Protein AF-A0AAV2JF95-F1 (afdb_monomer_lite)

Foldseek 3Di:
DDPPPPPPPDPPVPPDPPVNVVVCVVVVVVVLVVVLVVCCVVVVDPDSVVVSVVVVPDDDPLDDDDFDDDPPPCSVVVLVVCCVVSVHDRDDLVNLLPDPDPLSVVSVVQVVVVHDDDPVSVVVSVVVVCPDVSNPPD

Structure (mmCIF, N/CA/C/O backbone):
data_AF-A0AAV2JF95-F1
#
_entry.id   AF-A0AAV2JF95-F1
#
loop_
_atom_site.group_PDB
_atom_site.id
_atom_site.type_symbol
_atom_site.label_atom_id
_atom_site.label_alt_id
_atom_site.label_comp_id
_atom_site.label_asym_id
_atom_site.label_entity_id
_atom_site.label_seq_id
_atom_site.pdbx_PDB_ins_code
_atom_site.Cartn_x
_atom_site.Cartn_y
_atom_site.Cartn_z
_atom_site.occupancy
_atom_site.B_iso_or_equiv
_atom_site.auth_seq_id
_atom_site.auth_comp_id
_atom_site.auth_asym_id
_atom_site.auth_atom_id
_atom_site.pdbx_PDB_model_num
ATOM 1 N N . MET A 1 1 ? -44.613 27.692 41.463 1.00 44.22 1 MET A N 1
ATOM 2 C CA . MET A 1 1 ? -43.857 28.353 40.380 1.00 44.22 1 MET A CA 1
ATOM 3 C C . MET A 1 1 ? -42.732 29.064 41.104 1.00 44.22 1 MET A C 1
ATOM 5 O O . MET A 1 1 ? -43.044 29.862 41.965 1.00 44.22 1 MET A O 1
ATOM 9 N N . ASP A 1 2 ? -41.488 28.615 41.039 1.00 39.19 2 ASP A N 1
ATOM 10 C CA . ASP A 1 2 ? -40.768 28.383 39.795 1.00 39.19 2 ASP A CA 1
ATOM 11 C C . ASP A 1 2 ? -40.061 27.031 39.712 1.00 39.19 2 ASP A C 1
ATOM 13 O O . ASP A 1 2 ? -39.376 26.572 40.617 1.00 39.19 2 ASP A O 1
ATOM 17 N N . VAL A 1 3 ? -40.255 26.408 38.555 1.00 43.47 3 VAL A N 1
ATOM 18 C CA . VAL A 1 3 ? -39.724 25.108 38.122 1.00 43.47 3 VAL A CA 1
ATOM 19 C C . VAL A 1 3 ? -38.236 25.220 37.723 1.00 43.47 3 VAL A C 1
ATOM 21 O O . VAL A 1 3 ? -37.631 24.263 37.261 1.00 43.47 3 VAL A O 1
ATOM 24 N N . ALA A 1 4 ? -37.604 26.375 37.946 1.00 45.69 4 ALA A N 1
ATOM 25 C CA . ALA A 1 4 ? -36.274 26.703 37.434 1.00 45.69 4 ALA A CA 1
ATOM 26 C C . ALA A 1 4 ? -35.096 26.177 38.282 1.00 45.69 4 ALA A C 1
ATOM 28 O O . ALA A 1 4 ? -33.941 26.376 37.911 1.00 45.69 4 ALA A O 1
ATOM 29 N N . GLU A 1 5 ? -35.355 25.512 39.412 1.00 44.75 5 GLU A N 1
ATOM 30 C CA . GLU A 1 5 ? -34.304 25.150 40.378 1.00 44.75 5 GLU A CA 1
ATOM 31 C C . GLU A 1 5 ? -33.871 23.673 40.330 1.00 44.75 5 GLU A C 1
ATOM 33 O O . GLU A 1 5 ? -33.020 23.255 41.113 1.00 44.75 5 GLU A O 1
ATOM 38 N N . LYS A 1 6 ? -34.415 22.868 39.402 1.00 44.03 6 LYS A N 1
ATOM 39 C CA . LYS A 1 6 ? -34.186 21.409 39.381 1.00 44.03 6 LYS A CA 1
ATOM 40 C C . LYS A 1 6 ? -33.342 20.857 38.227 1.00 44.03 6 LYS A C 1
ATOM 42 O O . LYS A 1 6 ? -33.022 19.678 38.258 1.00 44.03 6 LYS A O 1
ATOM 47 N N . GLU A 1 7 ? -32.910 21.682 37.275 1.00 41.72 7 GLU A N 1
ATOM 48 C CA . GLU A 1 7 ? -32.171 21.223 36.079 1.00 41.72 7 GLU A CA 1
ATOM 49 C C . GLU A 1 7 ? -30.721 21.724 36.015 1.00 41.72 7 GLU A C 1
ATOM 51 O O . GLU A 1 7 ? -30.138 21.904 34.950 1.00 41.72 7 GLU A O 1
ATOM 56 N N . ARG A 1 8 ? -30.083 21.923 37.170 1.00 41.91 8 ARG A N 1
ATOM 57 C CA . ARG A 1 8 ? -28.615 21.879 37.249 1.00 41.91 8 ARG A CA 1
ATOM 58 C C . ARG A 1 8 ? -28.203 20.518 37.771 1.00 41.91 8 ARG A C 1
ATOM 60 O O . ARG A 1 8 ? -27.539 20.396 38.799 1.00 41.91 8 ARG A O 1
ATOM 67 N N . GLU A 1 9 ? -28.656 19.489 37.065 1.00 47.25 9 GLU A N 1
ATOM 68 C CA . GLU A 1 9 ? -28.099 18.159 37.203 1.00 47.25 9 GLU A CA 1
ATOM 69 C C . GLU A 1 9 ? -26.632 18.294 36.817 1.00 47.25 9 GLU A C 1
ATOM 71 O O . GLU A 1 9 ? -26.280 18.602 35.678 1.00 47.25 9 GLU A O 1
ATOM 76 N N . GLN A 1 10 ? -25.799 18.253 37.854 1.00 45.03 10 GLN A N 1
ATOM 77 C CA . GLN A 1 10 ? -24.357 18.348 37.782 1.00 45.03 10 GLN A CA 1
ATOM 78 C C . GLN A 1 10 ? -23.900 17.590 36.545 1.00 45.03 10 GLN A C 1
ATOM 80 O O . GLN A 1 10 ? -24.115 16.380 36.453 1.00 45.03 10 GLN A O 1
ATOM 85 N N . VAL A 1 11 ? -23.239 18.291 35.624 1.00 48.94 11 VAL A N 1
ATOM 86 C CA . VAL A 1 11 ? -22.356 17.657 34.652 1.00 48.94 11 VAL A CA 1
ATOM 87 C C . VAL A 1 11 ? -21.273 16.994 35.496 1.00 48.94 11 VAL A C 1
ATOM 89 O O . VAL A 1 11 ? -20.223 17.573 35.769 1.00 48.94 11 VAL A O 1
ATOM 92 N N . LYS A 1 12 ? -21.576 15.809 36.037 1.00 51.41 12 LYS A N 1
ATOM 93 C CA . LYS A 1 12 ? -20.608 14.933 36.668 1.00 51.41 12 LYS A CA 1
ATOM 94 C C . LYS A 1 12 ? -19.622 14.691 35.555 1.00 51.41 12 LYS A C 1
ATOM 96 O O . LYS A 1 12 ? -19.947 13.992 34.601 1.00 51.41 12 LYS A O 1
ATOM 101 N N . SER A 1 13 ? -18.462 15.341 35.642 1.00 47.25 13 SER A N 1
ATOM 102 C CA . SER A 1 13 ? -17.355 15.047 34.749 1.00 47.25 13 SER A CA 1
ATOM 103 C C . SER A 1 13 ? -17.200 13.536 34.807 1.00 47.25 13 SER A C 1
ATOM 105 O O . SER A 1 13 ? -16.872 13.006 35.875 1.00 47.25 13 SER A O 1
ATOM 107 N N . VAL A 1 14 ? -17.550 12.844 33.726 1.00 64.00 14 VAL A N 1
ATOM 108 C CA . VAL A 1 14 ? -17.408 11.397 33.655 1.00 64.00 14 VAL A CA 1
ATOM 109 C C . VAL A 1 14 ? -15.905 11.171 33.664 1.00 64.00 14 VAL A C 1
ATOM 111 O O . VAL A 1 14 ? -15.232 11.321 32.649 1.00 64.00 14 VAL A O 1
ATOM 114 N N . ARG A 1 15 ? -15.346 10.953 34.857 1.00 70.69 15 ARG A N 1
ATOM 115 C CA . ARG A 1 15 ? -13.934 10.635 35.008 1.00 70.69 15 ARG A CA 1
ATOM 116 C C . ARG A 1 15 ? -13.794 9.203 34.547 1.00 70.69 15 ARG A C 1
ATOM 118 O O . ARG A 1 15 ? -14.281 8.297 35.217 1.00 70.69 15 ARG A O 1
ATOM 125 N N . VAL A 1 16 ? -13.174 9.028 33.390 1.00 76.56 16 VAL A N 1
ATOM 126 C CA . VAL A 1 16 ? -12.798 7.710 32.897 1.00 76.56 16 VAL A CA 1
ATOM 127 C C . VAL A 1 16 ? -11.820 7.116 33.921 1.00 76.56 16 VAL A C 1
ATOM 129 O O . VAL A 1 16 ? -10.798 7.747 34.205 1.00 76.56 16 VAL A O 1
ATOM 132 N N . PRO A 1 17 ? -12.134 5.968 34.546 1.00 86.12 17 PRO A N 1
ATOM 133 C CA . PRO A 1 17 ? -11.197 5.275 35.420 1.00 86.12 17 PRO A CA 1
ATOM 134 C C . PRO A 1 17 ? -9.874 5.002 34.695 1.00 86.12 17 PRO A C 1
ATOM 136 O O . PRO A 1 17 ? -9.877 4.703 33.500 1.00 86.12 17 PRO A O 1
ATOM 139 N N . LEU A 1 18 ? -8.751 5.064 35.419 1.00 80.00 18 LEU A N 1
ATOM 140 C CA . LEU A 1 18 ? -7.408 4.845 34.857 1.00 80.00 18 LEU A CA 1
ATOM 141 C C . LEU A 1 18 ? -7.300 3.515 34.098 1.00 80.00 18 LEU A C 1
ATOM 143 O O . LEU A 1 18 ? -6.675 3.462 33.046 1.00 80.00 18 LEU A O 1
ATOM 147 N N . GLU A 1 19 ? -7.962 2.468 34.591 1.00 86.88 19 GLU A N 1
ATOM 148 C CA . GLU A 1 19 ? -8.012 1.151 33.946 1.00 86.88 19 GLU A CA 1
ATOM 149 C C . GLU A 1 19 ? -8.658 1.200 32.554 1.00 86.88 19 GLU A C 1
ATOM 151 O O . GLU A 1 19 ? -8.148 0.597 31.612 1.00 86.88 19 GLU A O 1
ATOM 156 N N . ILE A 1 20 ? -9.743 1.968 32.398 1.00 86.94 20 ILE A N 1
ATOM 157 C CA . ILE A 1 20 ? -10.430 2.131 31.110 1.00 86.94 20 ILE A CA 1
ATOM 158 C C . ILE A 1 20 ? -9.552 2.929 30.138 1.00 86.94 20 ILE A C 1
ATOM 160 O O . ILE A 1 20 ? -9.486 2.582 28.961 1.00 86.94 20 ILE A O 1
ATOM 164 N N . SER A 1 21 ? -8.836 3.952 30.624 1.00 85.62 21 SER A N 1
ATOM 165 C CA . SER A 1 21 ? -7.875 4.709 29.803 1.00 85.62 21 SER A CA 1
ATOM 166 C C . SER A 1 21 ? -6.725 3.821 29.333 1.00 85.62 21 SER A C 1
ATOM 168 O O . SER A 1 21 ? -6.430 3.775 28.144 1.00 85.62 21 SER A O 1
ATOM 170 N N . ALA A 1 22 ? -6.131 3.044 30.243 1.00 88.69 22 ALA A N 1
ATOM 171 C CA . ALA A 1 22 ? -5.031 2.139 29.923 1.00 88.69 22 ALA A CA 1
ATOM 172 C C . ALA A 1 22 ? -5.448 1.061 28.909 1.00 88.69 22 ALA A C 1
ATOM 174 O O . ALA A 1 22 ? -4.698 0.742 27.984 1.00 88.69 22 ALA A O 1
ATOM 175 N N . TYR A 1 23 ? -6.662 0.517 29.041 1.00 91.81 23 TYR A N 1
ATOM 176 C CA . TYR A 1 23 ? -7.215 -0.409 28.055 1.00 91.81 23 TYR A CA 1
ATOM 177 C C . TYR A 1 23 ? -7.407 0.264 26.688 1.00 91.81 23 TYR A C 1
ATOM 179 O O . TYR A 1 23 ? -6.972 -0.274 25.669 1.00 91.81 23 TYR A O 1
ATOM 187 N N . ALA A 1 24 ? -8.006 1.459 26.665 1.00 90.94 24 ALA A N 1
ATOM 188 C CA . ALA A 1 24 ? -8.249 2.209 25.437 1.00 90.94 24 ALA A CA 1
ATOM 189 C C . ALA A 1 24 ? -6.955 2.584 24.701 1.00 90.94 24 ALA A C 1
ATOM 191 O O . ALA A 1 24 ? -6.911 2.502 23.474 1.00 90.94 24 ALA A O 1
ATOM 192 N N . GLU A 1 25 ? -5.906 2.950 25.437 1.00 87.88 25 GLU A N 1
ATOM 193 C CA . GLU A 1 25 ? -4.580 3.252 24.895 1.00 87.88 25 GLU A CA 1
ATOM 194 C C . GLU A 1 25 ? -3.891 1.991 24.361 1.00 87.88 25 GLU A C 1
ATOM 196 O O . GLU A 1 25 ? -3.489 1.953 23.199 1.00 87.88 25 GLU A O 1
ATOM 201 N N . SER A 1 26 ? -3.812 0.926 25.166 1.00 90.81 26 SER A N 1
ATOM 202 C CA . SER A 1 26 ? -3.127 -0.321 24.779 1.00 90.81 26 SER A CA 1
ATOM 203 C C . SER A 1 26 ? -3.744 -1.013 23.561 1.00 90.81 26 SER A C 1
ATOM 205 O O . SER A 1 26 ? -3.037 -1.698 22.827 1.00 90.81 26 SER A O 1
ATOM 207 N N . HIS A 1 27 ? -5.039 -0.806 23.321 1.00 90.12 27 HIS A N 1
ATOM 208 C CA . HIS A 1 27 ? -5.766 -1.382 22.189 1.00 90.12 27 HIS A CA 1
ATOM 209 C C . HIS A 1 27 ? -6.102 -0.351 21.103 1.00 90.12 27 HIS A C 1
ATOM 211 O O . HIS A 1 27 ? -6.897 -0.647 20.213 1.00 90.12 27 HIS A O 1
ATOM 217 N N . ARG A 1 28 ? -5.518 0.858 21.156 1.00 90.38 28 ARG A N 1
ATOM 218 C CA . ARG A 1 28 ? -5.692 1.914 20.137 1.00 90.38 28 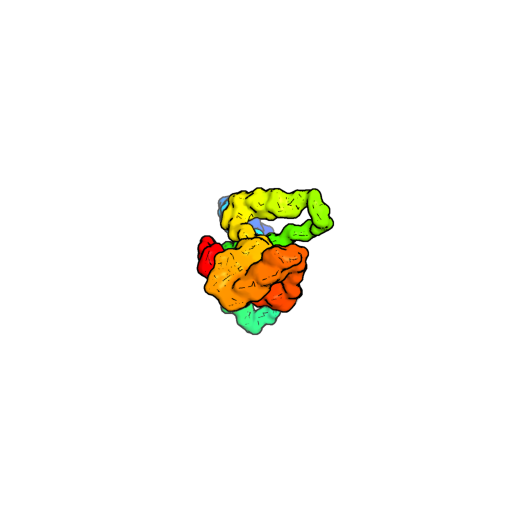ARG A CA 1
ATOM 219 C C . ARG A 1 28 ? -7.157 2.290 19.867 1.00 90.38 28 ARG A C 1
ATOM 221 O O . ARG A 1 28 ? -7.521 2.717 18.771 1.00 90.38 28 ARG A O 1
ATOM 228 N N . ILE A 1 29 ? -8.019 2.157 20.874 1.00 92.38 29 ILE A N 1
ATOM 229 C CA . ILE A 1 29 ? -9.472 2.355 20.749 1.00 92.38 29 ILE A CA 1
ATOM 230 C C . ILE A 1 29 ? -9.795 3.810 20.414 1.00 92.38 29 ILE A C 1
ATOM 232 O O . ILE A 1 29 ? -10.684 4.084 19.609 1.00 92.38 29 ILE A O 1
ATOM 236 N N . VAL A 1 30 ? -9.065 4.757 21.007 1.00 90.62 30 VAL A N 1
ATOM 237 C CA . VAL A 1 30 ? -9.266 6.193 20.755 1.00 90.62 30 VAL A CA 1
ATOM 238 C C . VAL A 1 30 ? -8.940 6.543 19.304 1.00 90.62 30 VAL A C 1
ATOM 240 O O . VAL A 1 30 ? -9.699 7.249 18.648 1.00 90.62 30 VAL A O 1
ATOM 243 N N . GLU A 1 31 ? -7.842 6.012 18.776 1.00 89.94 31 GLU A N 1
ATOM 244 C CA . GLU A 1 31 ? -7.438 6.232 17.385 1.00 89.94 31 GLU A CA 1
ATOM 245 C C . GLU A 1 31 ? -8.446 5.604 16.422 1.00 89.94 31 GLU A C 1
ATOM 247 O O . GLU A 1 31 ? -8.913 6.266 15.498 1.00 89.94 31 GLU A O 1
ATOM 252 N N . LEU A 1 32 ? -8.849 4.356 16.682 1.00 91.38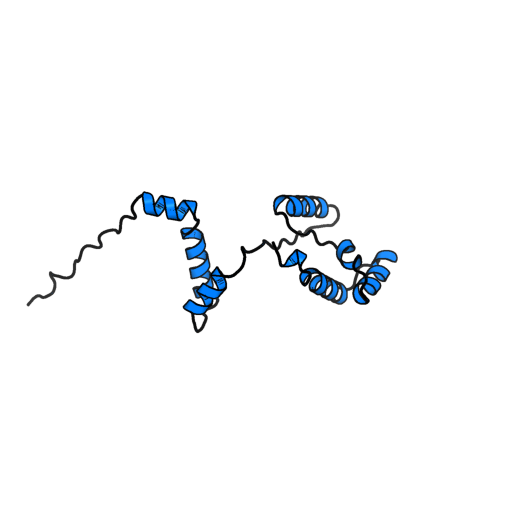 32 LEU A N 1
ATOM 253 C CA . LEU A 1 32 ? -9.848 3.658 15.878 1.00 91.38 32 LEU A CA 1
ATOM 254 C C . LEU A 1 32 ? -11.175 4.424 15.843 1.00 91.38 32 LEU A C 1
ATOM 256 O O . LEU A 1 32 ? -11.719 4.680 14.772 1.00 91.38 32 LEU A O 1
ATOM 260 N N . THR A 1 33 ? -11.689 4.832 17.004 1.00 93.12 33 THR A N 1
ATOM 261 C CA . THR A 1 33 ? -12.951 5.582 17.086 1.00 93.12 33 THR A CA 1
ATOM 262 C C . THR A 1 33 ? -12.865 6.933 16.381 1.00 93.12 33 THR A C 1
ATOM 264 O O . THR A 1 33 ? -13.805 7.303 15.681 1.00 93.12 33 THR A O 1
ATOM 267 N N . GLN A 1 34 ? -11.741 7.648 16.485 1.00 93.88 34 GLN A N 1
ATOM 268 C CA . GLN A 1 34 ? -11.529 8.889 15.737 1.00 93.88 34 GLN A CA 1
ATOM 269 C C . GLN A 1 34 ? -11.557 8.664 14.221 1.00 93.88 34 GLN A C 1
ATOM 271 O O . GLN A 1 34 ? -12.200 9.436 13.511 1.00 93.88 34 GLN A O 1
ATOM 276 N N . GLU A 1 35 ? -10.894 7.622 13.718 1.00 91.50 35 GLU A N 1
ATOM 277 C CA . GLU A 1 35 ? -10.876 7.309 12.284 1.00 91.50 35 GLU A CA 1
ATOM 278 C C . GLU A 1 35 ? -12.259 6.895 11.764 1.00 91.50 35 GLU A C 1
ATOM 280 O O . GLU A 1 35 ? -12.693 7.376 10.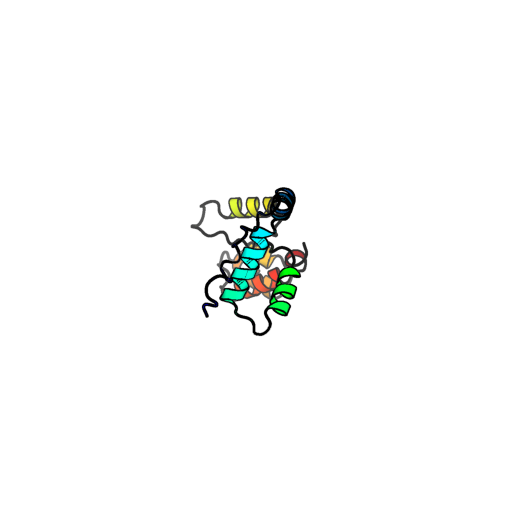715 1.00 91.50 35 GLU A O 1
ATOM 285 N N . LEU A 1 36 ? -12.995 6.086 12.528 1.00 94.12 36 LEU A N 1
ATOM 286 C CA . LEU A 1 36 ? -14.363 5.689 12.189 1.00 94.12 36 LEU A CA 1
ATOM 287 C C . LEU A 1 36 ? -15.314 6.893 12.156 1.00 94.12 36 LEU A C 1
ATOM 289 O O . LEU A 1 36 ? -16.067 7.061 11.198 1.00 94.12 36 LEU A O 1
ATOM 293 N N . VAL A 1 37 ? -15.250 7.770 13.164 1.00 96.25 37 VAL A N 1
ATOM 294 C CA . VAL A 1 37 ? -16.085 8.980 13.219 1.00 96.25 37 VAL A CA 1
ATOM 295 C C . VAL A 1 37 ? -15.755 9.928 12.067 1.00 96.25 37 VAL A C 1
ATOM 297 O O . VAL A 1 37 ? -16.670 10.436 11.421 1.00 96.25 37 VAL A O 1
ATOM 300 N N . LYS A 1 38 ? -14.470 10.148 11.756 1.00 94.56 38 LYS A N 1
ATOM 301 C CA . LYS A 1 38 ? -14.071 10.942 10.581 1.00 94.56 38 LYS A CA 1
ATOM 302 C C . LYS A 1 38 ? -14.644 10.353 9.294 1.00 94.56 38 LYS A C 1
ATOM 304 O O . LYS A 1 38 ? -15.202 11.099 8.494 1.00 94.56 38 LYS A O 1
ATOM 309 N N . GLY A 1 39 ? -14.531 9.037 9.113 1.00 92.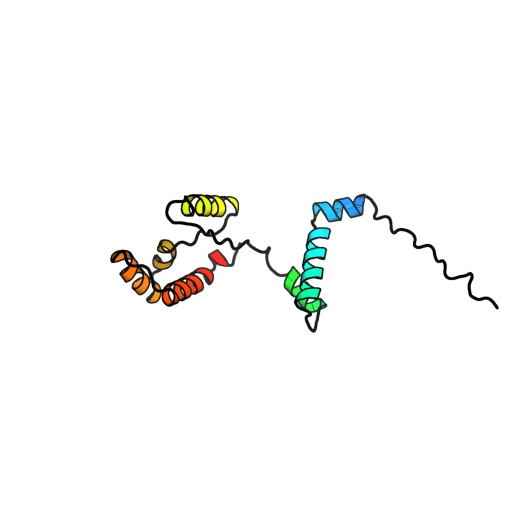62 39 GLY A N 1
ATOM 310 C CA . GLY A 1 39 ? -15.056 8.345 7.938 1.00 92.62 39 GLY A CA 1
ATOM 311 C C . GLY A 1 39 ? -16.565 8.525 7.777 1.00 92.62 39 GLY A C 1
ATOM 312 O O . GLY A 1 39 ? -17.014 8.911 6.702 1.00 92.62 39 GLY A O 1
ATOM 313 N N . LEU A 1 40 ? -17.337 8.382 8.858 1.00 96.06 40 LEU A N 1
ATOM 314 C CA . LEU A 1 40 ? -18.782 8.637 8.844 1.00 96.06 40 LEU A CA 1
ATOM 315 C C . LEU A 1 40 ? -19.135 10.078 8.450 1.00 96.06 40 LEU A C 1
ATOM 317 O O . LEU A 1 40 ? -20.084 10.298 7.700 1.00 96.06 40 LEU A O 1
ATOM 321 N N . LEU A 1 41 ? -18.381 11.065 8.945 1.00 96.31 41 LEU A N 1
ATOM 322 C CA . LEU A 1 41 ? -18.628 12.481 8.649 1.00 96.31 41 LEU A CA 1
ATOM 323 C C . LEU A 1 41 ? -18.317 12.851 7.191 1.00 96.31 41 LEU A C 1
ATOM 325 O O . LEU A 1 41 ? -18.972 13.743 6.639 1.00 96.31 41 LEU A O 1
ATOM 329 N N . ILE A 1 42 ? -17.323 12.186 6.597 1.00 95.44 42 ILE A N 1
ATOM 330 C CA . ILE A 1 42 ? -16.893 12.385 5.208 1.00 95.44 42 ILE A CA 1
ATOM 331 C C . ILE A 1 42 ? -17.837 11.664 4.244 1.00 95.44 42 ILE A C 1
ATOM 333 O O . ILE A 1 42 ? -18.406 12.306 3.366 1.00 95.44 42 ILE A O 1
ATOM 337 N N . GLU A 1 43 ? -18.018 10.354 4.421 1.00 94.44 43 GLU A N 1
ATOM 338 C CA . GLU A 1 43 ? -18.741 9.494 3.474 1.00 94.44 43 GLU A CA 1
ATOM 339 C C . GLU A 1 43 ? -20.263 9.621 3.604 1.00 94.44 43 GLU A C 1
ATOM 341 O O . GLU A 1 43 ? -20.980 9.437 2.626 1.00 94.44 43 GLU A O 1
ATOM 346 N N . ARG A 1 44 ? -20.767 9.952 4.804 1.00 96.31 44 ARG A N 1
ATOM 347 C CA . ARG A 1 44 ? -22.203 10.103 5.113 1.00 96.31 44 ARG A CA 1
ATOM 348 C C . ARG A 1 44 ? -23.070 8.966 4.538 1.00 96.31 44 ARG A C 1
ATOM 350 O O . ARG A 1 44 ? -24.001 9.236 3.777 1.00 96.31 44 ARG A O 1
ATOM 357 N N . PRO A 1 45 ? -22.774 7.703 4.887 1.00 96.38 45 PRO A N 1
ATOM 358 C CA . PRO A 1 45 ? -23.526 6.556 4.387 1.00 96.38 45 PRO A CA 1
ATOM 359 C C . PRO A 1 45 ? -24.994 6.604 4.840 1.00 96.38 45 PRO A C 1
ATOM 361 O O . PRO A 1 45 ? -25.296 7.087 5.932 1.00 96.38 45 PRO A O 1
ATOM 364 N N . GLU A 1 46 ? -25.897 6.048 4.027 1.00 97.00 46 GLU A N 1
ATOM 365 C CA . GLU A 1 46 ? -27.325 5.925 4.368 1.00 97.00 46 GLU A CA 1
ATOM 366 C C . GLU A 1 46 ? -27.557 5.025 5.594 1.00 97.00 46 GLU A C 1
ATOM 368 O O . GLU A 1 46 ? -28.438 5.306 6.404 1.00 97.00 46 GLU A O 1
ATOM 373 N N . ASP A 1 47 ? -26.726 3.987 5.759 1.00 97.56 47 ASP A N 1
ATOM 374 C CA . ASP A 1 47 ? -26.684 3.121 6.941 1.00 97.56 47 ASP A CA 1
ATOM 375 C C . ASP A 1 47 ? -25.309 3.218 7.640 1.00 97.56 47 ASP A C 1
ATOM 377 O O . ASP A 1 47 ? -24.351 2.529 7.260 1.00 97.56 47 ASP A O 1
ATOM 381 N N . PRO A 1 48 ? -25.180 4.079 8.669 1.00 96.88 48 PRO A N 1
ATOM 382 C CA . PRO A 1 48 ? -23.936 4.257 9.412 1.00 96.88 48 PRO A CA 1
ATOM 383 C C . PRO A 1 48 ? -23.467 3.007 10.156 1.00 96.88 48 PRO A C 1
ATOM 385 O O . PRO A 1 48 ? -22.262 2.795 10.278 1.00 96.88 48 PRO A O 1
ATOM 388 N N . LEU A 1 49 ? -24.386 2.183 10.669 1.00 95.88 49 LEU A N 1
ATOM 389 C CA . LEU A 1 49 ? -24.015 1.003 11.452 1.00 95.88 49 LEU A CA 1
ATOM 390 C C . LEU A 1 49 ? -23.440 -0.076 10.542 1.00 95.88 49 LEU A C 1
ATOM 392 O O . LEU A 1 49 ? -22.384 -0.630 10.846 1.00 95.88 49 LEU A O 1
ATOM 396 N N . GLN A 1 50 ? -24.079 -0.314 9.397 1.00 95.38 50 GLN A N 1
ATOM 397 C CA . GLN A 1 50 ? -23.563 -1.260 8.414 1.00 95.38 50 GLN A CA 1
ATOM 398 C C . GLN A 1 50 ? -22.208 -0.812 7.851 1.00 95.38 50 GLN A C 1
ATOM 400 O O . GLN A 1 50 ? -21.315 -1.641 7.650 1.00 95.38 50 GLN A O 1
ATOM 405 N N . TRP A 1 51 ? -22.018 0.496 7.643 1.00 95.38 51 TRP A N 1
ATOM 406 C CA . TRP A 1 51 ? -20.729 1.052 7.228 1.00 95.38 51 TRP A CA 1
ATOM 407 C C . TRP A 1 51 ? -19.636 0.807 8.274 1.00 95.38 51 TRP A C 1
ATOM 409 O O . TRP A 1 51 ? -18.553 0.351 7.918 1.00 95.38 51 TRP A O 1
ATOM 419 N N . LEU A 1 52 ? -19.927 1.041 9.560 1.00 94.69 52 LEU A N 1
ATOM 420 C CA . LEU A 1 52 ? -18.981 0.794 10.653 1.00 94.69 52 LEU A CA 1
ATOM 421 C C . LEU A 1 52 ? -18.581 -0.680 10.748 1.00 94.69 52 LEU A C 1
ATOM 423 O O . LEU A 1 52 ? -17.397 -0.969 10.882 1.00 94.69 52 LEU A O 1
ATOM 427 N N . ILE A 1 53 ? -19.550 -1.598 10.663 1.00 93.50 53 ILE A N 1
ATOM 428 C CA . ILE A 1 53 ? -19.288 -3.046 10.664 1.00 93.50 53 ILE A CA 1
ATOM 429 C C . ILE A 1 53 ? -18.364 -3.397 9.499 1.00 93.50 53 ILE A C 1
ATOM 431 O O . ILE A 1 53 ? -17.319 -4.004 9.705 1.00 93.50 53 ILE A O 1
ATOM 435 N N . THR A 1 54 ? -18.700 -2.923 8.298 1.00 90.81 54 THR A N 1
ATOM 436 C CA . THR A 1 54 ? -17.891 -3.161 7.099 1.00 90.81 54 THR A CA 1
ATOM 437 C C . THR A 1 54 ? -16.478 -2.597 7.253 1.00 90.81 54 THR A C 1
ATOM 439 O O . THR A 1 54 ? -15.522 -3.239 6.837 1.00 90.81 54 THR A O 1
ATOM 442 N N . GLU A 1 55 ? -16.320 -1.404 7.835 1.00 89.06 55 GLU A N 1
ATOM 443 C CA . GLU A 1 55 ? -15.011 -0.776 8.044 1.00 89.06 55 GLU A CA 1
ATOM 444 C C . GLU A 1 55 ? -14.171 -1.524 9.087 1.00 89.06 55 GLU A C 1
ATOM 446 O O . GLU A 1 55 ? -12.965 -1.657 8.905 1.00 89.06 55 GLU A O 1
ATOM 451 N N . LEU A 1 56 ? -14.799 -2.041 10.147 1.00 89.75 56 LEU A N 1
ATOM 452 C CA . LEU A 1 56 ? -14.147 -2.857 11.178 1.00 89.75 56 LEU A CA 1
ATOM 453 C C . LEU A 1 56 ? -13.754 -4.252 10.674 1.00 89.75 56 LEU A C 1
ATOM 455 O O . LEU A 1 56 ? -12.764 -4.808 11.139 1.00 89.75 56 LEU A O 1
ATOM 459 N N . GLU A 1 57 ? -14.513 -4.812 9.733 1.00 86.56 57 GLU A N 1
ATOM 460 C CA . GLU A 1 57 ? -14.205 -6.088 9.077 1.00 86.56 57 GLU A CA 1
ATOM 461 C C . GLU A 1 57 ? -13.091 -5.968 8.031 1.00 86.56 57 GLU A C 1
ATOM 463 O O . GLU A 1 57 ? -12.580 -6.986 7.553 1.00 86.56 57 GLU A O 1
ATOM 468 N N . ARG A 1 58 ? -12.685 -4.745 7.658 1.00 78.69 58 ARG A N 1
ATOM 469 C CA . ARG A 1 58 ? -11.562 -4.578 6.736 1.00 78.69 58 ARG A CA 1
ATOM 470 C C . ARG A 1 58 ? -10.295 -5.107 7.407 1.00 78.69 58 ARG A C 1
ATOM 472 O O . ARG A 1 58 ? -9.973 -4.665 8.512 1.00 78.69 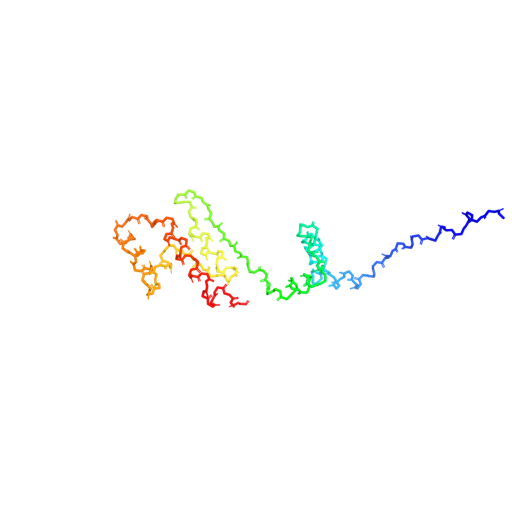58 ARG A O 1
ATOM 479 N N . PRO A 1 59 ? -9.541 -6.005 6.743 1.00 66.06 59 PRO A N 1
ATOM 480 C CA . PRO A 1 59 ? -8.221 -6.381 7.229 1.00 66.06 59 PRO A CA 1
ATOM 481 C C . PRO A 1 59 ? -7.393 -5.108 7.421 1.00 66.06 59 PRO A C 1
ATOM 483 O O . PRO A 1 59 ? -7.593 -4.140 6.675 1.00 66.06 59 PRO A O 1
ATOM 486 N N . GLU A 1 60 ? -6.516 -5.100 8.436 1.00 67.12 60 GLU A N 1
ATOM 487 C CA . GLU A 1 60 ? -5.671 -3.950 8.779 1.00 67.12 60 GLU A CA 1
ATOM 488 C C . GLU A 1 60 ? -5.210 -3.248 7.502 1.00 67.12 60 GLU A C 1
ATOM 490 O O . GLU A 1 60 ? -4.689 -3.904 6.598 1.00 67.12 60 GLU A O 1
ATOM 495 N N . ARG A 1 61 ? -5.461 -1.933 7.389 1.00 64.44 61 ARG A N 1
ATOM 496 C CA . ARG A 1 61 ? -5.147 -1.168 6.176 1.00 64.44 61 ARG A CA 1
ATOM 497 C C . ARG A 1 61 ? -3.664 -1.326 5.857 1.00 64.44 61 ARG A C 1
ATOM 499 O O . ARG A 1 61 ? -2.834 -0.590 6.386 1.00 64.44 61 ARG A O 1
ATOM 506 N N . GLN A 1 62 ? -3.339 -2.268 4.977 1.00 66.50 62 GLN A N 1
ATOM 507 C CA . GLN A 1 62 ? -1.974 -2.471 4.529 1.00 66.50 62 GLN A CA 1
ATOM 508 C C . GLN A 1 62 ? -1.557 -1.194 3.789 1.00 66.50 62 GLN A C 1
ATOM 510 O O . GLN A 1 62 ? -2.213 -0.810 2.809 1.00 66.50 62 GLN A O 1
ATOM 515 N N . PRO A 1 63 ? -0.528 -0.478 4.270 1.00 73.69 63 PRO A N 1
ATOM 516 C CA . PRO A 1 63 ? -0.161 0.806 3.703 1.00 73.69 63 PRO A CA 1
ATOM 517 C C . PRO A 1 63 ? 0.281 0.621 2.251 1.00 73.69 63 PRO A C 1
ATOM 519 O O . PRO A 1 63 ? 1.210 -0.125 1.948 1.00 73.69 63 PRO A O 1
ATOM 522 N N . ARG A 1 64 ? -0.386 1.331 1.337 1.00 84.44 64 ARG A N 1
ATOM 523 C CA . ARG A 1 64 ? 0.017 1.421 -0.069 1.00 84.44 64 ARG A CA 1
ATOM 524 C C . ARG A 1 64 ? 0.932 2.623 -0.222 1.00 84.44 64 ARG A C 1
ATOM 526 O O . ARG A 1 64 ? 0.493 3.759 -0.059 1.00 84.44 64 ARG A O 1
ATOM 533 N N . VAL A 1 65 ? 2.202 2.370 -0.514 1.00 89.12 65 VAL A N 1
ATOM 534 C CA . VAL A 1 65 ? 3.231 3.411 -0.583 1.00 89.12 65 VAL A CA 1
ATOM 535 C C . VAL A 1 65 ? 3.664 3.618 -2.029 1.00 89.12 65 VAL A C 1
ATOM 537 O O . VAL A 1 65 ? 4.032 2.666 -2.712 1.00 89.12 65 VAL A O 1
ATOM 540 N N . LEU A 1 66 ? 3.656 4.874 -2.477 1.00 91.12 66 LEU A N 1
ATOM 541 C CA . LEU A 1 66 ? 4.212 5.292 -3.763 1.00 91.12 66 LEU A CA 1
ATOM 542 C C . LEU A 1 66 ? 5.422 6.200 -3.517 1.00 91.12 66 LEU A C 1
ATOM 544 O O . LEU A 1 66 ? 5.294 7.251 -2.892 1.00 91.12 66 LEU A O 1
ATOM 548 N N . VAL A 1 67 ? 6.596 5.800 -4.011 1.00 91.56 67 VAL A N 1
ATOM 549 C CA . VAL A 1 67 ? 7.845 6.564 -3.856 1.00 91.56 67 VAL A CA 1
ATOM 550 C C . VAL A 1 67 ? 8.108 7.385 -5.119 1.00 91.56 67 VAL A C 1
ATOM 552 O O . VAL A 1 67 ? 8.347 6.830 -6.190 1.00 91.56 67 VAL A O 1
ATOM 555 N N . LEU A 1 68 ? 8.095 8.713 -4.990 1.00 91.56 68 LEU A N 1
ATOM 556 C CA . LEU A 1 68 ? 8.246 9.666 -6.097 1.00 91.56 68 LEU A CA 1
ATOM 557 C C . LEU A 1 68 ? 9.529 10.498 -5.957 1.00 91.56 68 LEU A C 1
ATOM 559 O O . LEU A 1 68 ? 10.009 10.737 -4.852 1.00 91.56 68 LEU A O 1
ATOM 563 N N . GLY A 1 69 ? 10.087 10.954 -7.081 1.00 90.50 69 GLY A N 1
ATOM 564 C CA . GLY A 1 69 ? 11.274 11.820 -7.099 1.00 90.50 69 GLY A CA 1
ATOM 565 C C . GLY A 1 69 ? 12.080 11.763 -8.408 1.00 90.50 69 GLY A C 1
ATOM 566 O O . GLY A 1 69 ? 11.832 10.897 -9.255 1.00 90.50 69 GLY A O 1
ATOM 567 N N . PRO A 1 70 ? 13.082 12.643 -8.578 1.00 90.88 70 PRO A N 1
ATOM 568 C CA . PRO A 1 70 ? 13.911 12.709 -9.785 1.00 90.88 70 PRO A CA 1
ATOM 569 C C . PRO A 1 70 ? 14.733 11.426 -10.007 1.00 90.88 70 PRO A C 1
ATOM 571 O O . PRO A 1 70 ? 14.979 10.674 -9.055 1.00 90.88 70 PRO A O 1
ATOM 574 N N . PRO A 1 71 ? 15.130 11.099 -11.251 1.00 87.06 71 PRO A N 1
ATOM 575 C CA . PRO A 1 71 ? 15.976 9.934 -11.527 1.00 87.06 71 PRO A CA 1
ATOM 576 C C . PRO A 1 71 ? 17.285 9.990 -10.716 1.00 87.06 71 PRO A C 1
ATOM 578 O O . PRO A 1 71 ? 17.757 11.063 -10.361 1.00 87.06 71 PRO A O 1
ATOM 581 N N . ALA A 1 72 ? 17.836 8.822 -10.371 1.00 86.62 72 ALA A N 1
ATOM 582 C CA . ALA A 1 72 ? 19.073 8.662 -9.588 1.00 86.62 72 ALA A CA 1
ATOM 583 C C . ALA A 1 72 ? 19.102 9.214 -8.135 1.00 86.62 72 ALA A C 1
ATOM 585 O O . ALA A 1 72 ? 20.135 9.115 -7.483 1.00 86.62 72 ALA A O 1
ATOM 586 N N . VAL A 1 73 ? 17.982 9.673 -7.553 1.00 94.06 73 VAL A N 1
ATOM 587 C CA . VAL A 1 73 ? 17.917 10.090 -6.123 1.00 94.06 73 VAL A CA 1
ATOM 588 C C . VAL A 1 73 ? 17.861 8.922 -5.114 1.00 94.06 73 VAL A C 1
ATOM 590 O O . VAL A 1 73 ? 17.729 9.130 -3.914 1.00 94.06 73 VAL A O 1
ATOM 593 N N . GLY A 1 74 ? 17.929 7.670 -5.580 1.00 91.25 74 GLY A N 1
ATOM 594 C CA . GLY A 1 74 ? 17.888 6.490 -4.702 1.00 91.25 74 GLY A CA 1
ATOM 595 C C . GLY A 1 74 ? 16.484 5.997 -4.327 1.00 91.25 74 GLY A C 1
ATOM 596 O O . GLY A 1 74 ? 16.340 5.247 -3.364 1.00 91.25 74 GLY A O 1
ATOM 597 N N . LYS A 1 75 ? 15.445 6.366 -5.092 1.00 93.75 75 LYS A N 1
ATOM 598 C CA . LYS A 1 75 ? 14.051 5.924 -4.865 1.00 93.75 75 LYS A CA 1
ATOM 599 C C . LYS A 1 75 ? 13.920 4.413 -4.717 1.00 93.75 75 LYS A C 1
ATOM 601 O O . LYS A 1 75 ? 13.276 3.956 -3.784 1.00 93.75 75 LYS A O 1
ATOM 606 N N . SER A 1 76 ? 14.559 3.652 -5.606 1.00 90.00 76 SER A N 1
ATOM 607 C CA . SER A 1 76 ? 14.509 2.187 -5.597 1.00 90.00 76 SER A CA 1
ATOM 608 C C . SER A 1 76 ? 15.116 1.610 -4.316 1.00 90.00 76 SER A C 1
ATOM 610 O O . SER A 1 76 ? 14.582 0.660 -3.752 1.00 90.00 76 SER A O 1
ATOM 612 N N . THR A 1 77 ? 16.185 2.230 -3.804 1.00 93.19 77 THR A N 1
ATOM 613 C CA . THR A 1 77 ? 16.812 1.853 -2.530 1.00 93.19 77 THR A CA 1
ATOM 614 C C . THR A 1 77 ? 15.865 2.086 -1.356 1.00 93.19 77 THR A C 1
ATOM 616 O O . THR A 1 77 ? 15.724 1.220 -0.497 1.00 93.19 77 THR A O 1
ATOM 619 N N . VAL A 1 78 ? 15.193 3.240 -1.321 1.00 93.94 78 VAL A N 1
ATOM 620 C CA . VAL A 1 78 ? 14.215 3.563 -0.269 1.00 93.94 78 VAL A CA 1
ATOM 621 C C . VAL A 1 78 ? 12.997 2.643 -0.357 1.00 93.94 78 VAL A C 1
ATOM 623 O O . VAL A 1 78 ? 12.597 2.072 0.652 1.00 93.94 78 VAL A O 1
ATOM 626 N N . ALA A 1 79 ? 12.451 2.435 -1.557 1.00 93.31 79 ALA A N 1
ATOM 627 C CA . ALA A 1 79 ? 11.305 1.560 -1.789 1.00 93.31 79 ALA A CA 1
ATOM 628 C C . ALA A 1 79 ? 11.590 0.109 -1.369 1.00 93.31 79 ALA A C 1
ATOM 630 O O . ALA A 1 79 ? 10.771 -0.505 -0.689 1.00 93.31 79 ALA A O 1
ATOM 631 N N . SER A 1 80 ? 12.780 -0.415 -1.681 1.00 92.25 80 SER A N 1
ATOM 632 C CA . SER A 1 80 ? 13.198 -1.759 -1.265 1.00 92.25 80 SER A CA 1
ATOM 633 C C . SER A 1 80 ? 13.326 -1.901 0.259 1.00 92.25 80 SER A C 1
ATOM 635 O O . SER A 1 80 ? 12.906 -2.917 0.821 1.00 92.25 80 SER A O 1
ATOM 637 N N . ARG A 1 81 ? 13.858 -0.881 0.947 1.00 93.69 81 ARG A N 1
ATOM 638 C CA . ARG A 1 81 ? 13.940 -0.869 2.418 1.00 93.69 81 ARG A CA 1
ATOM 639 C C . ARG A 1 81 ? 12.554 -0.816 3.056 1.00 93.69 81 ARG A C 1
ATOM 641 O O . ARG A 1 81 ? 12.251 -1.661 3.892 1.00 93.69 81 ARG A O 1
ATOM 648 N N . LEU A 1 82 ? 11.696 0.092 2.590 1.00 91.75 82 LEU A N 1
ATOM 649 C CA . LEU A 1 82 ? 10.311 0.212 3.056 1.00 91.75 82 LEU A CA 1
ATOM 650 C C . LEU A 1 82 ? 9.523 -1.081 2.846 1.00 91.75 82 LEU A C 1
ATOM 652 O O . LEU A 1 82 ? 8.812 -1.511 3.747 1.00 91.75 82 LEU A O 1
ATOM 656 N N . ALA A 1 83 ? 9.679 -1.735 1.693 1.00 90.44 83 ALA A N 1
ATOM 657 C CA . ALA A 1 83 ? 9.031 -3.017 1.433 1.00 90.44 83 ALA A CA 1
ATOM 658 C C . ALA A 1 83 ? 9.464 -4.101 2.434 1.00 90.44 83 ALA A C 1
ATOM 660 O O . ALA A 1 83 ? 8.643 -4.902 2.874 1.00 90.44 83 ALA A O 1
ATOM 661 N N . THR A 1 84 ? 10.732 -4.098 2.849 1.00 90.38 84 THR A N 1
ATOM 662 C CA . THR A 1 84 ? 11.240 -5.046 3.851 1.00 90.38 84 THR A CA 1
ATOM 663 C C . THR A 1 84 ? 10.679 -4.750 5.244 1.00 90.38 84 THR A C 1
ATOM 665 O O . THR A 1 84 ? 10.184 -5.657 5.912 1.00 90.38 84 THR A O 1
ATOM 668 N N . GLU A 1 85 ? 10.714 -3.485 5.670 1.00 89.38 85 GLU A N 1
ATOM 669 C CA . GLU A 1 85 ? 10.253 -3.049 6.996 1.00 89.38 85 GLU A CA 1
ATOM 670 C C . GLU A 1 85 ? 8.741 -3.214 7.175 1.00 89.38 85 GLU A C 1
ATOM 672 O O . GLU A 1 85 ? 8.288 -3.775 8.170 1.00 89.38 85 GLU A O 1
ATOM 677 N N . LEU A 1 86 ? 7.962 -2.788 6.177 1.00 86.88 86 LEU A N 1
ATOM 678 C CA . LEU A 1 86 ? 6.503 -2.908 6.169 1.00 86.88 86 LEU A CA 1
ATOM 679 C C . LEU A 1 86 ? 6.033 -4.322 5.833 1.00 86.88 86 LEU A C 1
ATOM 681 O O . LEU A 1 86 ? 4.831 -4.578 5.835 1.00 86.88 86 LEU A O 1
ATOM 685 N N . ARG A 1 87 ? 6.962 -5.233 5.504 1.00 85.06 87 ARG A N 1
ATOM 686 C CA . ARG A 1 87 ? 6.650 -6.559 4.964 1.00 85.06 87 ARG A CA 1
ATOM 687 C C . ARG A 1 87 ? 5.630 -6.427 3.821 1.00 85.06 87 ARG A C 1
ATOM 689 O O . ARG A 1 87 ? 4.628 -7.135 3.783 1.00 85.06 87 ARG A O 1
ATOM 696 N N . ALA A 1 88 ? 5.879 -5.497 2.907 1.00 86.25 88 ALA A N 1
ATOM 697 C CA . ALA A 1 88 ? 5.031 -5.215 1.760 1.00 86.25 88 ALA A CA 1
ATOM 698 C C . ALA A 1 88 ? 5.641 -5.794 0.477 1.00 86.25 88 ALA A C 1
ATOM 700 O O . ALA A 1 88 ? 6.849 -6.015 0.375 1.00 86.25 88 ALA A O 1
ATOM 701 N N . ILE A 1 89 ? 4.797 -6.033 -0.523 1.00 88.25 89 ILE A N 1
ATOM 702 C CA . ILE A 1 89 ? 5.244 -6.454 -1.850 1.00 88.25 89 ILE A CA 1
ATOM 703 C C . ILE A 1 89 ? 5.833 -5.246 -2.588 1.00 88.25 89 ILE A C 1
ATOM 705 O O . ILE A 1 89 ? 5.164 -4.231 -2.772 1.00 88.25 89 ILE A O 1
ATOM 709 N N . HIS A 1 90 ? 7.087 -5.360 -3.030 1.00 89.25 90 HIS A N 1
ATOM 710 C CA . HIS A 1 90 ? 7.741 -4.334 -3.840 1.00 89.25 90 HIS A CA 1
ATOM 711 C C . HIS A 1 90 ? 7.380 -4.518 -5.319 1.00 89.25 90 HIS A C 1
ATOM 713 O O . HIS A 1 90 ? 7.721 -5.532 -5.929 1.00 89.25 90 HIS A O 1
ATOM 719 N N . VAL A 1 91 ? 6.690 -3.535 -5.899 1.00 89.50 91 VAL A N 1
ATOM 720 C CA . VAL A 1 91 ? 6.287 -3.541 -7.311 1.00 89.50 91 VAL A CA 1
ATOM 721 C C . VAL A 1 91 ? 7.150 -2.548 -8.088 1.00 89.50 91 VAL A C 1
ATOM 723 O O . VAL A 1 91 ? 7.204 -1.371 -7.734 1.00 89.50 91 VAL A O 1
ATOM 726 N N . THR A 1 92 ? 7.811 -3.016 -9.147 1.00 87.88 92 THR A N 1
ATOM 727 C CA . THR A 1 92 ? 8.619 -2.204 -10.068 1.00 87.88 92 THR A CA 1
ATOM 728 C C . THR A 1 92 ? 8.206 -2.496 -11.506 1.00 87.88 92 THR A C 1
ATOM 730 O O . THR A 1 92 ? 7.536 -3.489 -11.776 1.00 87.88 92 THR A O 1
ATOM 733 N N . THR A 1 93 ? 8.597 -1.641 -12.449 1.00 83.62 93 THR A N 1
ATOM 734 C CA . THR A 1 93 ? 8.321 -1.838 -13.882 1.00 83.62 93 THR A CA 1
ATOM 735 C C . THR A 1 93 ? 8.810 -3.190 -14.397 1.00 83.62 93 THR A C 1
ATOM 737 O O . THR A 1 93 ? 8.140 -3.812 -15.214 1.00 83.62 93 THR A O 1
ATOM 740 N N . GLU A 1 94 ? 9.940 -3.666 -13.882 1.00 81.12 94 GLU A N 1
ATOM 741 C CA . GLU A 1 94 ? 10.514 -4.968 -14.213 1.00 81.12 94 GLU A CA 1
ATOM 742 C C . GLU A 1 94 ? 9.660 -6.104 -13.634 1.00 81.12 94 GLU A C 1
ATOM 744 O O . GLU A 1 94 ? 9.270 -7.012 -14.362 1.00 81.12 94 GLU A O 1
ATOM 749 N N . SER A 1 95 ? 9.253 -6.015 -12.361 1.00 84.31 95 SER A N 1
ATOM 750 C CA . SER A 1 95 ? 8.440 -7.076 -11.748 1.00 84.31 95 SER A CA 1
ATOM 751 C C . SER A 1 95 ? 7.025 -7.184 -12.328 1.00 84.31 95 SER A C 1
ATOM 753 O O . SER A 1 95 ? 6.369 -8.218 -12.194 1.00 84.31 95 SER A O 1
ATOM 755 N N . LEU A 1 96 ? 6.546 -6.141 -13.012 1.00 85.88 96 LEU A N 1
ATOM 756 C CA . LEU A 1 96 ? 5.278 -6.162 -13.742 1.00 85.88 96 LEU A CA 1
ATOM 757 C C . LEU A 1 96 ? 5.332 -7.008 -15.021 1.00 85.88 96 LEU A C 1
ATOM 759 O O . LEU A 1 96 ? 4.316 -7.601 -15.393 1.00 85.88 96 LEU A O 1
ATOM 763 N N . VAL A 1 97 ? 6.490 -7.085 -15.681 1.00 84.56 97 VAL A N 1
ATOM 764 C CA . VAL A 1 97 ? 6.658 -7.833 -16.939 1.00 84.56 97 VAL A CA 1
ATOM 765 C C . VAL A 1 97 ? 7.152 -9.267 -16.744 1.00 84.56 97 VAL A C 1
ATOM 767 O O . VAL A 1 97 ? 7.157 -10.041 -17.699 1.00 84.56 97 VAL A O 1
ATOM 770 N N . ASP A 1 98 ? 7.520 -9.640 -15.517 1.00 79.12 98 ASP A N 1
ATOM 771 C CA . ASP A 1 98 ? 7.974 -10.994 -15.176 1.00 79.12 98 ASP A CA 1
ATOM 772 C C . ASP A 1 98 ? 6.850 -12.045 -15.214 1.00 79.12 98 ASP A C 1
ATOM 774 O O . ASP A 1 98 ? 7.112 -13.246 -15.292 1.00 79.12 98 ASP A O 1
ATOM 778 N N . ASN A 1 99 ? 5.583 -11.618 -15.198 1.00 72.56 99 ASN A N 1
ATOM 779 C CA . ASN A 1 99 ? 4.448 -12.519 -15.393 1.00 72.56 99 ASN A CA 1
ATOM 780 C C . ASN A 1 99 ? 4.397 -13.013 -16.853 1.00 72.56 99 ASN A C 1
ATOM 782 O O . ASN A 1 99 ? 4.684 -12.258 -17.774 1.00 72.56 99 ASN A O 1
ATOM 786 N N . TYR A 1 100 ? 3.976 -14.253 -17.108 1.00 73.19 100 TYR A N 1
ATOM 787 C CA . TYR A 1 100 ? 3.852 -14.803 -18.470 1.00 73.19 100 TYR A CA 1
ATOM 788 C C . TYR A 1 100 ? 2.427 -14.629 -19.018 1.00 73.19 100 TYR A C 1
ATOM 790 O O . TYR A 1 100 ? 1.685 -15.594 -19.174 1.00 73.19 100 TYR A O 1
ATOM 798 N N . THR A 1 101 ? 2.021 -13.386 -19.269 1.00 82.94 101 THR A N 1
ATOM 799 C CA . THR A 1 101 ? 0.719 -13.043 -19.863 1.00 82.94 101 THR A CA 1
ATOM 800 C C . THR A 1 101 ? 0.896 -12.235 -21.142 1.00 82.94 101 THR A C 1
ATOM 802 O O . THR A 1 101 ? 1.948 -11.639 -21.362 1.00 82.94 101 THR A O 1
ATOM 805 N N . ASP A 1 102 ? -0.135 -12.172 -21.983 1.00 83.88 102 ASP A N 1
ATOM 806 C CA . ASP A 1 102 ? -0.058 -11.442 -23.258 1.00 83.88 102 ASP A CA 1
ATOM 807 C C . ASP A 1 102 ? 0.278 -9.952 -23.059 1.00 83.88 102 ASP A C 1
ATOM 809 O O . ASP A 1 102 ? 1.025 -9.360 -23.837 1.00 83.88 102 ASP A O 1
ATOM 813 N N . ILE A 1 103 ? -0.221 -9.352 -21.973 1.00 83.12 103 ILE A N 1
ATOM 814 C CA . ILE A 1 103 ? 0.006 -7.940 -21.627 1.00 83.12 103 ILE A CA 1
ATOM 815 C C . ILE A 1 103 ? 1.453 -7.714 -21.161 1.00 83.12 103 ILE A C 1
ATOM 817 O O . ILE A 1 103 ? 2.100 -6.743 -21.556 1.00 83.12 103 ILE A O 1
ATOM 821 N N . SER A 1 104 ? 2.004 -8.620 -20.354 1.00 83.62 104 SER A N 1
ATOM 822 C CA . SER A 1 104 ? 3.395 -8.530 -19.892 1.00 83.62 104 SER A CA 1
ATOM 823 C C . SER A 1 104 ? 4.401 -8.832 -20.999 1.00 83.62 104 SER A C 1
ATOM 825 O O . SER A 1 104 ? 5.456 -8.202 -21.032 1.00 83.62 104 SER A O 1
ATOM 827 N N . ALA A 1 105 ? 4.052 -9.688 -21.965 1.00 85.19 105 ALA A N 1
ATOM 828 C CA . ALA A 1 105 ? 4.838 -9.876 -23.181 1.00 85.19 105 ALA A CA 1
ATOM 829 C C . ALA A 1 105 ? 4.940 -8.574 -23.994 1.00 85.19 105 ALA A C 1
ATOM 831 O O . ALA A 1 105 ? 6.033 -8.206 -24.423 1.00 85.19 105 ALA A O 1
ATOM 832 N N . GLN A 1 106 ? 3.836 -7.831 -24.146 1.00 84.69 106 GLN A N 1
ATOM 833 C CA . GLN A 1 106 ? 3.862 -6.511 -24.788 1.00 84.69 106 GLN A CA 1
ATOM 834 C C . GLN A 1 106 ? 4.750 -5.530 -24.018 1.00 84.69 106 GLN A C 1
ATOM 836 O O . GLN A 1 106 ? 5.582 -4.864 -24.628 1.00 84.69 106 GLN A O 1
ATOM 841 N N . GLY A 1 107 ? 4.629 -5.474 -22.687 1.00 83.56 107 GLY A N 1
ATOM 842 C CA . GLY A 1 107 ? 5.478 -4.623 -21.845 1.00 83.56 107 GLY A CA 1
ATOM 843 C C . GLY A 1 107 ? 6.968 -4.947 -21.987 1.00 83.56 107 GLY A C 1
ATOM 844 O O . GLY A 1 107 ? 7.796 -4.043 -22.102 1.00 83.56 107 GLY A O 1
ATOM 845 N N . ARG A 1 108 ? 7.310 -6.237 -22.066 1.00 85.50 108 ARG A N 1
ATOM 846 C CA . ARG A 1 108 ? 8.687 -6.715 -22.222 1.00 85.50 108 ARG A CA 1
ATOM 847 C C . ARG A 1 108 ? 9.328 -6.267 -23.533 1.00 85.50 108 ARG A C 1
ATOM 849 O O . ARG A 1 108 ? 10.486 -5.873 -23.526 1.00 85.50 108 ARG A O 1
ATOM 856 N N . VAL A 1 109 ? 8.560 -6.204 -24.625 1.00 87.50 109 VAL A N 1
ATOM 857 C CA . VAL A 1 109 ? 9.045 -5.675 -25.914 1.00 87.50 109 VAL A CA 1
ATOM 858 C C . VAL A 1 109 ? 9.540 -4.230 -25.795 1.00 87.50 109 VAL A C 1
ATOM 860 O O . VAL A 1 109 ? 10.508 -3.872 -26.464 1.00 87.50 109 VAL A O 1
ATOM 863 N N . TYR A 1 110 ? 8.900 -3.392 -24.973 1.00 87.44 110 TYR A N 1
ATOM 864 C CA . TYR A 1 110 ? 9.351 -2.013 -24.755 1.00 87.44 110 TYR A CA 1
ATOM 865 C C . TYR A 1 110 ? 10.627 -1.970 -23.914 1.00 87.44 110 TYR A C 1
ATOM 867 O O . TYR A 1 110 ? 11.590 -1.309 -24.305 1.00 87.44 110 TYR A O 1
ATOM 875 N N . LEU A 1 111 ? 10.669 -2.731 -22.817 1.00 84.44 111 LEU A N 1
ATOM 876 C CA . LEU A 1 111 ? 11.831 -2.778 -21.927 1.00 84.44 111 LEU A CA 1
ATOM 877 C C . LEU A 1 111 ? 13.078 -3.335 -22.626 1.00 84.44 111 LEU A C 1
ATOM 879 O O . LEU A 1 111 ? 14.149 -2.742 -22.512 1.00 84.44 111 LEU A O 1
ATOM 883 N N . ASP A 1 112 ? 12.936 -4.395 -23.426 1.00 86.69 112 ASP A N 1
ATOM 884 C CA . ASP A 1 112 ? 14.036 -4.988 -24.201 1.00 86.69 112 ASP A CA 1
ATOM 885 C C . ASP A 1 112 ? 14.589 -4.013 -25.259 1.00 86.69 112 ASP A C 1
ATOM 887 O O . ASP A 1 112 ? 15.764 -4.072 -25.623 1.00 86.69 112 ASP A O 1
ATOM 891 N N . LYS A 1 113 ? 13.757 -3.079 -25.739 1.00 89.38 113 LYS A N 1
ATOM 892 C CA . LYS A 1 113 ? 14.151 -2.000 -26.661 1.00 89.38 113 LYS A CA 1
ATOM 893 C C . LYS A 1 113 ? 14.707 -0.762 -25.948 1.00 89.38 113 LYS A C 1
ATOM 895 O O . LYS A 1 113 ? 15.038 0.212 -26.623 1.00 89.38 113 LYS A O 1
ATOM 900 N N . GLY A 1 114 ? 14.777 -0.764 -24.614 1.00 84.06 114 GLY A N 1
ATOM 901 C CA . GLY A 1 114 ? 15.147 0.408 -23.816 1.00 84.06 114 GLY A CA 1
ATOM 902 C C . GLY A 1 114 ? 14.137 1.557 -23.914 1.00 84.06 114 GLY A C 1
ATOM 903 O O . GLY A 1 114 ? 14.501 2.712 -23.710 1.00 84.06 114 GLY A O 1
ATOM 904 N N . GLN A 1 115 ? 12.888 1.256 -24.279 1.00 87.06 115 GLN A N 1
ATOM 905 C CA . GLN A 1 115 ? 11.799 2.222 -24.393 1.00 87.06 115 GLN A CA 1
ATOM 906 C C . GLN A 1 115 ? 10.937 2.218 -23.129 1.00 87.06 115 GLN A C 1
ATOM 908 O O . GLN A 1 115 ? 10.765 1.190 -22.472 1.00 87.06 115 GLN A O 1
ATOM 913 N N . GLU A 1 116 ? 10.356 3.373 -22.809 1.00 84.19 116 GLU A N 1
ATOM 914 C CA . GLU A 1 116 ? 9.379 3.474 -21.729 1.00 84.19 116 GLU A CA 1
ATOM 915 C C . GLU A 1 116 ? 8.074 2.767 -22.113 1.00 84.19 116 GLU A C 1
ATOM 917 O O . GLU A 1 116 ? 7.595 2.857 -23.247 1.00 84.19 116 GLU A O 1
ATOM 922 N N . VAL A 1 117 ? 7.495 2.054 -21.148 1.00 86.88 117 VAL A N 1
ATOM 923 C CA . VAL A 1 117 ? 6.207 1.380 -21.318 1.00 86.88 117 VAL A CA 1
ATOM 924 C C . VAL A 1 117 ? 5.101 2.443 -21.388 1.00 86.88 117 VAL A C 1
ATOM 926 O O . VAL A 1 117 ? 5.047 3.308 -20.510 1.00 86.88 117 VAL A O 1
ATOM 929 N N . PRO A 1 118 ? 4.192 2.389 -22.381 1.00 90.88 118 PRO A N 1
ATOM 930 C CA . PRO A 1 118 ? 3.077 3.325 -22.473 1.00 90.88 118 PRO A CA 1
ATOM 931 C C . PRO A 1 118 ? 2.228 3.363 -21.186 1.00 90.88 118 PRO A C 1
ATOM 933 O O . PRO A 1 118 ? 1.977 2.302 -20.606 1.00 90.88 118 PRO A O 1
ATOM 936 N N . PRO A 1 119 ? 1.722 4.538 -20.756 1.00 89.25 119 PRO A N 1
ATOM 937 C CA . PRO A 1 119 ? 0.970 4.674 -19.505 1.00 89.25 119 PRO A CA 1
ATOM 938 C C . PRO A 1 119 ? -0.240 3.739 -19.392 1.00 89.25 119 PRO A C 1
ATOM 940 O O . PRO A 1 119 ? -0.442 3.127 -18.346 1.00 89.25 119 PRO A O 1
ATOM 943 N N . ASP A 1 120 ? -1.010 3.574 -20.470 1.00 91.38 120 ASP A N 1
ATOM 944 C CA . ASP A 1 120 ? -2.193 2.701 -20.480 1.00 91.38 120 ASP A CA 1
ATOM 945 C C . ASP A 1 120 ? -1.817 1.232 -20.252 1.00 91.38 120 ASP A C 1
ATOM 947 O O . ASP A 1 120 ? -2.470 0.515 -19.489 1.00 91.38 120 ASP A O 1
ATOM 951 N N . LEU A 1 121 ? -0.712 0.799 -20.865 1.00 89.69 121 LEU A N 1
ATOM 952 C CA . LEU A 1 121 ? -0.178 -0.548 -20.703 1.00 89.69 121 LEU A CA 1
ATOM 953 C C . LEU A 1 121 ? 0.363 -0.755 -19.283 1.00 89.69 121 LEU A C 1
ATOM 955 O O . LEU A 1 121 ? 0.093 -1.782 -18.662 1.00 89.69 121 LEU A O 1
ATOM 959 N N . LEU A 1 122 ? 1.064 0.240 -18.733 1.00 88.81 122 LEU A N 1
ATOM 960 C CA . LEU A 1 122 ? 1.558 0.207 -17.358 1.00 88.81 122 LEU A CA 1
ATOM 961 C C . LEU A 1 122 ? 0.409 0.112 -16.341 1.00 88.81 122 LEU A C 1
ATOM 963 O O . LEU A 1 122 ? 0.478 -0.686 -15.407 1.00 88.81 122 LEU A O 1
ATOM 967 N N . CYS A 1 123 ? -0.668 0.876 -16.540 1.00 90.69 123 CYS A N 1
ATOM 968 C CA . CYS A 1 123 ? -1.876 0.808 -15.718 1.00 90.69 123 CYS A CA 1
ATOM 969 C C . CYS A 1 123 ? -2.522 -0.583 -15.763 1.00 90.69 123 CYS A C 1
ATOM 971 O O . CYS A 1 123 ? -2.879 -1.121 -14.714 1.00 90.69 123 CYS A O 1
ATOM 973 N N . ALA A 1 124 ? -2.635 -1.188 -16.950 1.00 90.38 124 ALA A N 1
ATOM 974 C CA . ALA A 1 124 ? -3.170 -2.540 -17.100 1.00 90.38 124 ALA A CA 1
ATOM 975 C C . ALA A 1 124 ? -2.312 -3.583 -16.358 1.00 90.38 124 ALA A C 1
ATOM 977 O O . ALA A 1 124 ? -2.844 -4.410 -15.612 1.00 90.38 124 ALA A O 1
ATOM 978 N N . LEU A 1 125 ? -0.983 -3.495 -16.490 1.00 90.25 125 LEU A N 1
ATOM 979 C CA . LEU A 1 125 ? -0.038 -4.364 -15.784 1.00 90.25 125 LEU A CA 1
ATOM 980 C C . LEU A 1 125 ? -0.134 -4.207 -14.260 1.00 90.25 125 LEU A C 1
ATOM 982 O O . LEU A 1 125 ? -0.186 -5.201 -13.533 1.00 90.25 125 LEU A O 1
ATOM 986 N N . LEU A 1 126 ? -0.208 -2.968 -13.767 1.00 89.94 126 LEU A N 1
ATOM 987 C CA . LEU A 1 126 ? -0.379 -2.674 -12.342 1.00 89.94 126 LEU A CA 1
ATOM 988 C C . LEU A 1 126 ? -1.685 -3.255 -11.797 1.00 89.94 126 LEU A C 1
ATOM 990 O O . LEU A 1 126 ? -1.677 -3.909 -10.757 1.00 89.94 126 LEU A O 1
ATOM 994 N N . GLN A 1 127 ? -2.805 -3.063 -12.498 1.00 88.62 127 GLN A N 1
ATOM 995 C CA . GLN A 1 127 ? -4.097 -3.621 -12.088 1.00 88.62 127 GLN A CA 1
ATOM 996 C C . GLN A 1 127 ? -4.062 -5.148 -12.007 1.00 88.62 127 GLN A C 1
ATOM 998 O O . G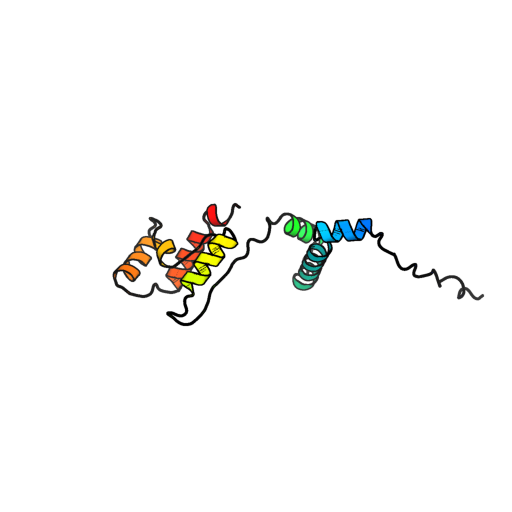LN A 1 127 ? -4.632 -5.729 -11.085 1.00 88.62 127 GLN A O 1
ATOM 1003 N N . GLN A 1 128 ? -3.389 -5.802 -12.953 1.00 88.00 128 GLN A N 1
ATOM 1004 C CA . GLN A 1 128 ? -3.212 -7.248 -12.937 1.00 88.00 128 GLN A CA 1
ATOM 1005 C C . GLN A 1 128 ? -2.348 -7.699 -11.755 1.00 88.00 128 GLN A C 1
ATOM 1007 O O . GLN A 1 128 ? -2.713 -8.649 -11.064 1.00 88.00 128 GLN A O 1
ATOM 1012 N N . ARG A 1 129 ? -1.235 -7.006 -11.485 1.00 87.44 129 ARG A N 1
ATOM 1013 C CA . ARG A 1 129 ? -0.343 -7.329 -10.365 1.00 87.44 129 ARG A CA 1
ATOM 1014 C C . ARG A 1 129 ? -1.034 -7.171 -9.018 1.00 87.44 129 ARG A C 1
ATOM 1016 O O . ARG A 1 129 ? -0.895 -8.041 -8.164 1.00 87.44 129 ARG A O 1
ATOM 1023 N N . LEU A 1 130 ? -1.800 -6.094 -8.852 1.00 85.69 130 LEU A N 1
ATOM 1024 C CA . LEU A 1 130 ? -2.541 -5.815 -7.626 1.00 85.69 130 LEU A CA 1
ATOM 1025 C C . LEU A 1 130 ? -3.643 -6.847 -7.363 1.00 85.69 130 LEU A C 1
ATOM 1027 O O . LEU A 1 130 ? -3.976 -7.040 -6.206 1.00 85.69 130 LEU A O 1
ATOM 1031 N N . LYS A 1 131 ? -4.171 -7.520 -8.401 1.00 85.50 131 LYS A N 1
ATOM 1032 C CA . LYS A 1 131 ? -5.165 -8.613 -8.315 1.00 85.50 131 LYS A CA 1
ATOM 1033 C C . LYS A 1 131 ? -4.622 -9.942 -7.787 1.00 85.50 131 LYS A C 1
ATOM 1035 O O . LYS A 1 131 ? -5.413 -10.840 -7.511 1.00 85.50 131 LYS A O 1
ATOM 1040 N N . GLN A 1 132 ? -3.307 -10.095 -7.669 1.00 84.75 132 GLN A N 1
ATOM 1041 C CA . GLN A 1 132 ? -2.705 -11.345 -7.214 1.00 84.75 132 GLN A CA 1
ATOM 1042 C C . GLN A 1 132 ? -2.894 -11.542 -5.702 1.00 84.75 132 GLN A C 1
ATOM 1044 O O . GLN A 1 132 ? -2.935 -10.586 -4.930 1.00 84.75 132 GLN A O 1
ATOM 1049 N N . ALA A 1 133 ? -3.024 -12.802 -5.275 1.00 79.94 133 ALA A N 1
ATOM 1050 C CA . ALA A 1 133 ? -3.352 -13.149 -3.891 1.00 79.94 133 ALA A CA 1
ATOM 1051 C C . ALA A 1 133 ? -2.299 -12.671 -2.876 1.00 79.94 133 ALA A C 1
ATOM 1053 O O . ALA A 1 133 ? -2.642 -12.366 -1.739 1.00 79.94 133 ALA A O 1
ATOM 1054 N N . ASP A 1 134 ? -1.036 -12.546 -3.285 1.00 82.12 134 ASP A N 1
ATOM 1055 C CA . ASP A 1 134 ? 0.056 -12.026 -2.456 1.00 82.12 134 ASP A CA 1
ATOM 1056 C C . ASP A 1 134 ? -0.058 -10.516 -2.171 1.00 82.12 134 ASP A C 1
ATOM 1058 O O . ASP A 1 134 ? 0.514 -10.035 -1.195 1.00 82.12 134 ASP A O 1
ATOM 1062 N N . CYS A 1 135 ? -0.814 -9.778 -2.992 1.00 77.75 135 CYS A N 1
ATOM 1063 C CA . CYS A 1 135 ? -1.169 -8.374 -2.771 1.00 77.75 135 CYS A CA 1
ATOM 1064 C C . CYS A 1 135 ? -2.453 -8.182 -1.947 1.00 77.75 135 CYS A C 1
ATOM 1066 O O . CYS A 1 135 ? -2.748 -7.049 -1.568 1.00 77.75 135 CYS A O 1
ATOM 1068 N N . PHE A 1 136 ? -3.217 -9.250 -1.694 1.00 68.06 136 PHE A N 1
ATOM 1069 C CA . PHE A 1 136 ? -4.495 -9.201 -0.973 1.00 68.06 136 PHE A CA 1
ATOM 1070 C C . PHE A 1 136 ? -4.457 -9.884 0.396 1.00 68.06 136 PHE A C 1
ATOM 1072 O O . PHE A 1 136 ? -5.072 -9.384 1.332 1.00 68.06 136 PHE A O 1
ATOM 1079 N N . ASN A 1 137 ? -3.738 -11.000 0.527 1.00 54.56 137 ASN A N 1
ATOM 1080 C CA . ASN A 1 137 ? -3.681 -11.780 1.759 1.00 54.56 137 ASN A CA 1
ATOM 1081 C C . ASN A 1 137 ? -2.350 -11.564 2.486 1.00 54.56 137 ASN A C 1
ATOM 1083 O O . ASN A 1 137 ? -1.342 -12.185 2.140 1.00 54.56 137 ASN A O 1
ATOM 1087 N N . ARG A 1 138 ? -2.384 -10.740 3.537 1.00 49.94 138 ARG A N 1
ATOM 1088 C CA . ARG A 1 138 ? -1.507 -10.856 4.710 1.00 49.94 138 ARG A CA 1
ATOM 1089 C C . ARG A 1 138 ? -2.293 -10.542 5.965 1.00 49.94 138 ARG A C 1
ATOM 1091 O O . ARG A 1 138 ? -3.014 -9.520 5.932 1.00 49.94 138 ARG A O 1
#

pLDDT: mean 82.88, std 14.61, range [39.19, 97.56]

Radius of gyration: 25.31 Å; chains: 1; bounding box: 63×43×67 Å

InterPro domains:
  IPR027417 P-loop containing nucleoside triphosphate hydrolase [G3DSA:3.40.50.300] (52-138)
  IPR027417 P-loop containing nucleoside triphosphate hydrolase [SSF52540] (60-136)

Secondary structure (DSSP, 8-state):
--GGGS-----------HHHHHHHHHTTHHHHHHHHHHHHHHH--S-HHHHHHHHHTS-----------STTSSHHHHHHHHHHHTTPPP--HHHHHSS-SHHHHHHHHHHHTTPPPPHHHHHHHHHHHHTSGGGT--

Organism: Knipowitschia caucasica (NCBI:txid637954)

Sequence (138 aa):
MDVAEKEREQVKSVRVPLEISAYAESHRIVELTQELVKGLLIERPEDPLQWLITELERPERQPRVLVLGPPAVGKSTVASRLATELRAIHVTTESLVDNYTDISAQGRVYLDKGQEVPPDLLCALLQQRLKQADCFNR